Protein AF-A0A820FD70-F1 (afdb_monomer_lite)

Foldseek 3Di:
DPPPPVVVVVVVVVVVVVLVVLVPDDLVNLVVQLPDPAHDPVCPVVQVVVCCVPPVVDPDRGSVNVSVCSDPCNSVVD

InterPro domains:
  IPR026983 Dynein heavy chain [PTHR10676] (13-77)

Organism: NCBI:txid433720

pLDDT: mean 80.17, std 9.55, range [45.03, 89.94]

Radius of gyration: 15.13 Å; chains: 1; bounding box: 46×34×22 Å

Sequence (78 aa):
MTSTNATEETIHAALEAAKKGLEVLTKDSITELRSFARPPAVCLSVLDGIGILFEPSKAKFEWSDAKKLMNDQFLYRL

Secondary structure (DSSP, 8-state):
--SSHHHHHHHHHHHHHHHHHHHT--HHHHHHHHH-SS--HHHHHHHHHHHHHH-TT-S---HHHHHHHSSTTHHHH-

Structure (mmCIF, N/CA/C/O backbone):
data_AF-A0A820FD70-F1
#
_entry.id   AF-A0A820FD70-F1
#
loop_
_atom_site.group_PDB
_atom_site.id
_atom_site.type_symbol
_atom_site.label_atom_id
_atom_site.label_alt_id
_atom_site.label_comp_id
_atom_site.label_asym_id
_atom_site.label_entity_id
_atom_site.label_seq_id
_atom_site.pdbx_PDB_ins_code
_atom_site.Cartn_x
_atom_site.Cartn_y
_atom_site.Cartn_z
_atom_site.occupancy
_atom_site.B_iso_or_equiv
_atom_site.auth_seq_id
_atom_site.auth_comp_id
_atom_site.auth_asym_id
_atom_site.auth_atom_id
_atom_site.pdbx_PDB_model_num
ATOM 1 N N . MET A 1 1 ? -33.158 21.060 -3.736 1.00 46.41 1 MET A N 1
ATOM 2 C CA . MET A 1 1 ? -32.563 20.219 -2.672 1.00 46.41 1 MET A CA 1
ATOM 3 C C . MET A 1 1 ? -32.429 18.778 -3.174 1.00 46.41 1 MET A C 1
ATOM 5 O O . MET A 1 1 ? -33.087 17.892 -2.658 1.00 46.41 1 MET A O 1
ATOM 9 N N . THR A 1 2 ? -31.622 18.539 -4.213 1.00 45.03 2 THR A N 1
ATOM 10 C CA . THR A 1 2 ? -31.459 17.201 -4.834 1.00 45.03 2 THR A CA 1
ATOM 11 C C . THR A 1 2 ? -30.005 16.888 -5.211 1.00 45.03 2 THR A C 1
ATOM 13 O O . THR A 1 2 ? -29.750 15.925 -5.923 1.00 45.03 2 THR A O 1
ATOM 16 N N . SER A 1 3 ? -29.034 17.680 -4.744 1.00 55.25 3 SER A N 1
ATOM 17 C CA . SER A 1 3 ? -27.628 17.519 -5.144 1.00 55.25 3 SER A CA 1
ATOM 18 C C . SER A 1 3 ? -26.806 16.612 -4.222 1.00 55.25 3 SER A C 1
ATOM 20 O O . SER A 1 3 ? -25.676 16.307 -4.571 1.00 55.25 3 SER A O 1
ATOM 22 N N . THR A 1 4 ? -27.339 16.159 -3.083 1.00 56.62 4 THR A N 1
ATOM 23 C CA . THR A 1 4 ? -26.571 15.339 -2.125 1.00 56.62 4 THR A CA 1
ATOM 24 C C . THR A 1 4 ? -26.598 13.838 -2.472 1.00 56.62 4 THR A C 1
ATOM 26 O O . THR A 1 4 ? -25.547 13.203 -2.453 1.00 56.62 4 THR A O 1
ATOM 29 N N . ASN A 1 5 ? -27.735 13.284 -2.923 1.00 56.84 5 ASN A N 1
ATOM 30 C CA . ASN A 1 5 ? -27.902 11.826 -3.101 1.00 56.84 5 ASN A CA 1
ATOM 31 C C . ASN A 1 5 ? -27.066 11.196 -4.237 1.00 56.84 5 ASN A C 1
ATOM 33 O O . ASN A 1 5 ? -26.573 10.084 -4.080 1.00 56.84 5 ASN A O 1
ATOM 37 N N . ALA A 1 6 ? -26.875 11.876 -5.375 1.00 56.38 6 ALA A N 1
ATOM 38 C CA . ALA A 1 6 ? -26.155 11.288 -6.520 1.00 56.38 6 ALA A CA 1
ATOM 39 C C . ALA A 1 6 ? -24.645 11.110 -6.249 1.00 56.38 6 ALA A C 1
ATOM 41 O O . ALA A 1 6 ? -24.000 10.182 -6.741 1.00 56.38 6 ALA A O 1
ATOM 42 N N . THR A 1 7 ? -24.066 11.993 -5.436 1.00 61.75 7 THR A N 1
ATOM 43 C CA . THR A 1 7 ? -22.676 11.886 -4.975 1.00 61.75 7 THR A CA 1
ATOM 44 C C . THR A 1 7 ? -22.498 10.779 -3.939 1.00 61.75 7 THR A C 1
ATOM 46 O O . THR A 1 7 ? -21.476 10.106 -3.940 1.00 61.75 7 THR A O 1
ATOM 49 N N . GLU A 1 8 ? -23.489 10.534 -3.082 1.00 65.06 8 GLU A N 1
ATOM 50 C CA . GLU A 1 8 ? -23.410 9.480 -2.061 1.00 65.06 8 GLU A CA 1
ATOM 51 C C . GLU A 1 8 ? -23.462 8.073 -2.671 1.00 65.06 8 GLU A C 1
ATOM 53 O O . GLU A 1 8 ? -22.650 7.220 -2.312 1.00 65.06 8 GLU A O 1
ATOM 58 N N . GLU A 1 9 ? -24.343 7.837 -3.650 1.00 69.31 9 GLU A N 1
ATOM 59 C CA . GLU A 1 9 ? -24.422 6.549 -4.357 1.00 69.31 9 GLU A CA 1
ATOM 60 C C . GLU A 1 9 ? -23.137 6.237 -5.138 1.00 69.31 9 GLU A C 1
ATOM 62 O O . GLU A 1 9 ? -22.672 5.095 -5.154 1.00 69.31 9 GLU A O 1
ATOM 67 N N . THR A 1 10 ? -22.515 7.253 -5.742 1.00 77.88 10 THR A N 1
ATOM 68 C CA . THR A 1 10 ? -21.247 7.086 -6.472 1.00 77.88 10 THR A CA 1
ATOM 69 C C . THR A 1 10 ? -20.059 6.853 -5.537 1.00 77.88 10 THR A C 1
ATOM 71 O O . THR A 1 10 ? -19.213 6.011 -5.840 1.00 77.88 10 THR A O 1
ATOM 74 N N . ILE A 1 11 ? -20.018 7.512 -4.373 1.00 83.25 11 ILE A N 1
ATOM 75 C CA . ILE A 1 11 ? -19.015 7.249 -3.327 1.00 83.25 11 ILE A CA 1
ATOM 76 C C . ILE A 1 11 ? -19.167 5.824 -2.784 1.00 83.25 11 ILE A C 1
ATOM 78 O O . ILE A 1 11 ? -18.172 5.114 -2.637 1.00 83.25 11 ILE A O 1
ATOM 82 N N . HIS A 1 12 ? -20.400 5.381 -2.528 1.00 84.88 12 HIS A N 1
ATOM 83 C CA . HIS A 1 12 ? -20.664 4.028 -2.046 1.00 84.88 12 HIS A CA 1
ATOM 84 C C . HIS A 1 12 ? -20.234 2.971 -3.071 1.00 84.88 12 HIS A C 1
ATOM 86 O O . HIS A 1 12 ? -19.524 2.028 -2.726 1.00 84.88 12 HIS A O 1
ATOM 92 N N . ALA A 1 13 ? -20.574 3.162 -4.349 1.00 88.31 13 ALA A N 1
ATOM 93 C CA . ALA A 1 13 ? -20.149 2.261 -5.417 1.00 88.31 13 ALA A CA 1
ATOM 94 C C . ALA A 1 13 ? -18.617 2.202 -5.564 1.00 88.31 13 ALA A C 1
ATOM 96 O O . ALA A 1 13 ? -18.058 1.119 -5.748 1.00 88.31 13 ALA A O 1
ATOM 97 N N . ALA A 1 14 ? -17.928 3.342 -5.446 1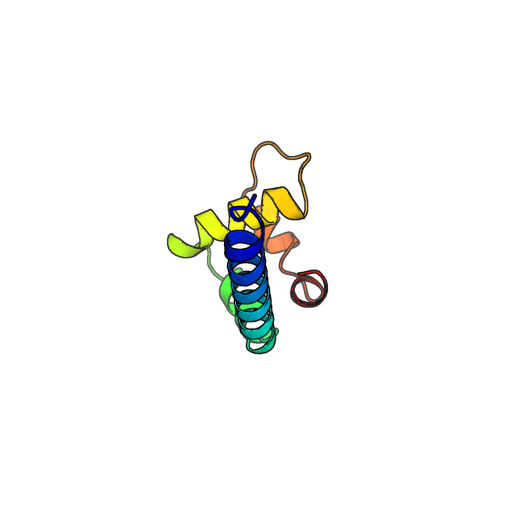.00 86.25 14 ALA A N 1
ATOM 98 C CA . ALA A 1 14 ? -16.468 3.398 -5.485 1.00 86.25 14 ALA A CA 1
ATOM 99 C C . ALA A 1 14 ? -15.825 2.664 -4.294 1.00 86.25 14 ALA A C 1
ATOM 101 O O . ALA A 1 14 ? -14.850 1.934 -4.476 1.00 86.25 14 ALA A O 1
ATOM 102 N N . LEU A 1 15 ? -16.394 2.809 -3.094 1.00 85.81 15 LEU A N 1
ATOM 103 C CA . LEU A 1 15 ? -15.942 2.112 -1.890 1.00 85.81 15 LEU A CA 1
ATOM 104 C C . LEU A 1 15 ? -16.094 0.590 -2.030 1.00 85.81 15 LEU A C 1
ATOM 106 O O . LEU A 1 15 ? -15.166 -0.158 -1.732 1.00 85.81 15 LEU A O 1
ATOM 110 N N . GLU A 1 16 ? -17.238 0.123 -2.527 1.00 89.94 16 GLU A N 1
ATOM 111 C CA . GLU A 1 16 ? -17.483 -1.307 -2.738 1.00 89.94 16 GLU A CA 1
ATOM 112 C C . GLU A 1 16 ? -16.585 -1.895 -3.837 1.00 89.94 16 GLU A C 1
ATOM 114 O O . GLU A 1 16 ? -16.084 -3.012 -3.702 1.00 89.94 16 GLU A O 1
ATO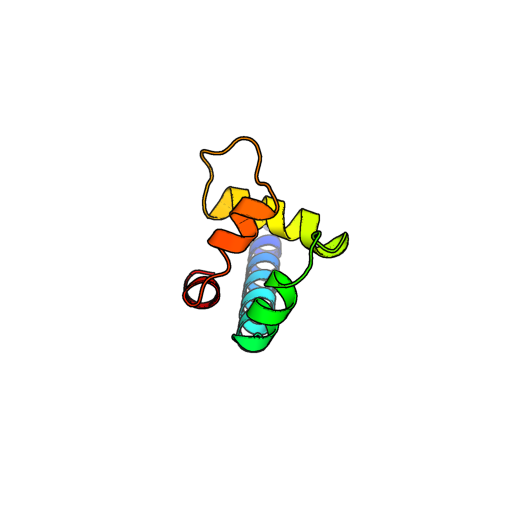M 119 N N . ALA A 1 17 ? -16.311 -1.139 -4.904 1.00 88.50 17 ALA A N 1
ATOM 120 C CA . ALA A 1 17 ? -15.346 -1.545 -5.923 1.00 88.50 17 ALA A CA 1
ATOM 121 C C . ALA A 1 17 ? -13.922 -1.668 -5.351 1.00 88.50 17 ALA A C 1
ATOM 123 O O . ALA A 1 17 ? -13.222 -2.633 -5.661 1.00 88.50 17 ALA A O 1
ATOM 124 N N . ALA A 1 18 ? -13.511 -0.737 -4.483 1.00 86.56 18 ALA A N 1
ATOM 125 C CA . ALA A 1 18 ? -12.221 -0.804 -3.803 1.00 86.56 18 ALA A CA 1
ATOM 126 C C . ALA A 1 18 ? -12.125 -2.036 -2.889 1.00 86.56 18 ALA A C 1
ATOM 128 O O . ALA A 1 18 ? -11.152 -2.780 -2.989 1.00 86.56 18 ALA A O 1
ATOM 129 N N . LYS A 1 19 ? -13.155 -2.315 -2.075 1.00 87.25 19 LYS A N 1
ATOM 130 C CA . LYS A 1 19 ? -13.211 -3.516 -1.218 1.00 87.25 19 LYS A CA 1
ATOM 131 C C . LYS A 1 19 ? -13.096 -4.810 -2.018 1.00 87.25 19 LYS A C 1
ATOM 133 O O . LYS A 1 19 ? -12.275 -5.656 -1.686 1.00 87.25 19 LYS A O 1
ATOM 138 N N . LYS A 1 20 ? -13.842 -4.936 -3.119 1.00 88.69 20 LYS A N 1
ATOM 139 C CA . LYS A 1 20 ? -13.728 -6.095 -4.023 1.00 88.69 20 LYS A CA 1
ATOM 140 C C . LYS A 1 20 ? -12.328 -6.231 -4.619 1.00 88.69 20 LYS A C 1
ATOM 142 O O . LYS A 1 20 ? -11.830 -7.339 -4.786 1.00 88.69 20 LYS A O 1
ATOM 147 N N . GLY A 1 21 ? -11.681 -5.107 -4.924 1.00 85.81 21 GLY A N 1
ATOM 148 C CA . GLY A 1 21 ? -10.282 -5.085 -5.342 1.00 85.81 21 GLY A CA 1
ATOM 149 C C . GLY A 1 21 ? -9.323 -5.594 -4.261 1.00 85.81 21 GLY A C 1
ATOM 150 O O . GLY A 1 21 ? -8.331 -6.231 -4.594 1.00 85.81 21 GLY A O 1
ATOM 151 N N . LEU A 1 22 ? -9.621 -5.365 -2.979 1.00 85.25 22 LEU A N 1
ATOM 152 C CA . LEU A 1 22 ? -8.828 -5.887 -1.860 1.00 85.25 22 LEU A CA 1
ATOM 153 C C . LEU A 1 22 ? -9.046 -7.390 -1.638 1.00 85.25 22 LEU A C 1
ATOM 155 O O . LEU A 1 22 ? -8.089 -8.091 -1.325 1.00 85.25 22 LEU A O 1
ATOM 159 N N . GLU A 1 23 ? -10.262 -7.901 -1.850 1.00 86.69 23 GLU A N 1
ATOM 160 C CA . GLU A 1 23 ? -10.593 -9.329 -1.687 1.00 86.69 23 GLU A CA 1
ATOM 161 C C . GLU A 1 23 ? -9.793 -10.253 -2.618 1.00 86.69 23 GLU A C 1
ATOM 163 O O . GLU A 1 23 ? -9.532 -11.406 -2.274 1.00 86.69 23 GLU A O 1
ATOM 168 N N . VAL A 1 24 ? -9.390 -9.759 -3.793 1.00 88.25 24 VAL A N 1
ATOM 169 C CA . VAL A 1 24 ? -8.602 -10.535 -4.766 1.00 88.25 24 VAL A CA 1
ATOM 170 C C . VAL A 1 24 ? -7.093 -10.486 -4.507 1.00 88.25 24 VAL A C 1
ATOM 172 O O . VAL A 1 24 ? -6.342 -11.219 -5.153 1.00 88.25 24 VAL A O 1
ATOM 175 N N . LEU A 1 25 ? -6.626 -9.635 -3.587 1.00 84.88 25 LEU A N 1
ATOM 176 C CA . LEU A 1 25 ? -5.207 -9.528 -3.257 1.00 84.88 25 LEU A CA 1
ATOM 177 C C . LEU A 1 25 ? -4.796 -10.628 -2.283 1.00 84.88 25 LEU A C 1
ATOM 179 O O . LEU A 1 25 ? -5.391 -10.817 -1.224 1.00 84.88 25 LEU A O 1
ATOM 183 N N . THR A 1 26 ? -3.713 -11.324 -2.615 1.00 85.88 26 THR A N 1
ATOM 184 C CA . THR A 1 26 ? -3.119 -12.334 -1.740 1.00 85.88 26 THR A CA 1
ATOM 185 C C . THR A 1 26 ? -1.863 -11.796 -1.059 1.00 85.88 26 THR A C 1
ATOM 187 O O . THR A 1 26 ? -1.262 -10.798 -1.474 1.00 85.88 26 THR A O 1
ATOM 190 N N . LYS A 1 27 ? -1.418 -12.493 -0.008 1.00 83.56 27 LYS A N 1
ATOM 191 C CA . LYS A 1 27 ? -0.130 -12.210 0.644 1.00 83.56 27 LYS A CA 1
ATOM 192 C C . LYS A 1 27 ? 1.048 -12.287 -0.333 1.00 83.56 27 LYS A C 1
ATOM 194 O O . LYS A 1 27 ? 2.005 -11.522 -0.196 1.00 83.56 27 LYS A O 1
ATOM 199 N N . ASP A 1 28 ? 0.960 -13.165 -1.330 1.00 86.56 28 ASP A N 1
ATOM 200 C CA . ASP A 1 28 ? 1.998 -13.334 -2.346 1.00 86.56 28 ASP A CA 1
ATOM 201 C C . ASP A 1 28 ? 2.101 -12.091 -3.231 1.00 86.56 28 ASP A C 1
ATOM 203 O O . ASP A 1 28 ? 3.205 -11.604 -3.453 1.00 86.56 28 ASP A O 1
ATOM 207 N N . SER A 1 29 ? 0.970 -11.494 -3.628 1.00 85.81 29 SER A N 1
ATOM 208 C CA . SER A 1 29 ? 0.952 -10.241 -4.400 1.00 85.81 29 SER A CA 1
ATOM 209 C C . SER A 1 29 ? 1.623 -9.082 -3.653 1.00 85.81 29 SER A C 1
ATOM 211 O O . SER A 1 29 ? 2.349 -8.285 -4.247 1.00 85.81 29 SER A O 1
ATOM 213 N N . ILE A 1 30 ? 1.427 -8.991 -2.333 1.00 85.56 30 ILE A N 1
ATOM 214 C CA . ILE A 1 30 ? 2.077 -7.967 -1.498 1.00 85.56 30 ILE A CA 1
ATOM 215 C C . ILE A 1 30 ? 3.571 -8.251 -1.333 1.00 85.56 30 ILE A C 1
ATOM 217 O O . ILE A 1 30 ? 4.391 -7.333 -1.399 1.00 85.56 30 ILE A O 1
ATOM 221 N N . THR A 1 31 ? 3.939 -9.520 -1.156 1.00 87.56 31 THR A N 1
ATOM 222 C CA . THR A 1 31 ? 5.342 -9.945 -1.071 1.00 87.56 31 THR A CA 1
ATOM 223 C C . THR A 1 31 ?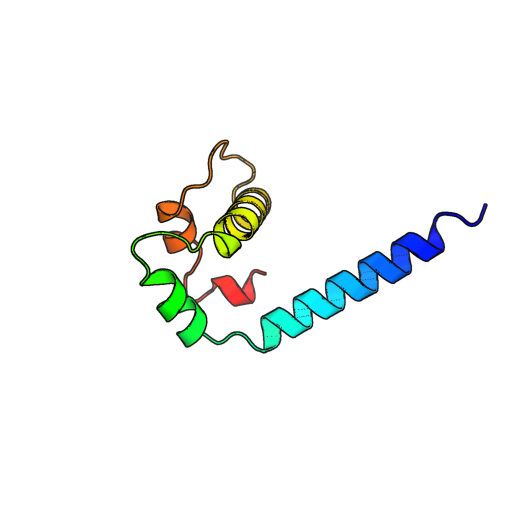 6.092 -9.641 -2.364 1.00 87.56 31 THR A C 1
ATOM 225 O O . THR A 1 31 ? 7.193 -9.083 -2.324 1.00 87.56 31 THR A O 1
ATOM 228 N N . GLU A 1 32 ? 5.473 -9.939 -3.507 1.00 86.69 32 GLU A N 1
ATOM 229 C CA . GLU A 1 32 ? 5.999 -9.625 -4.829 1.00 86.69 32 GLU A CA 1
ATOM 230 C C . GLU A 1 32 ? 6.208 -8.116 -4.967 1.00 86.69 32 GLU A C 1
ATOM 232 O O . GLU A 1 32 ? 7.332 -7.681 -5.213 1.00 86.69 32 GLU A O 1
ATOM 237 N N . LEU A 1 33 ? 5.180 -7.305 -4.696 1.00 85.88 33 LEU A N 1
ATOM 238 C CA . LEU A 1 33 ? 5.256 -5.845 -4.779 1.00 85.88 33 LEU A CA 1
ATOM 239 C C . LEU A 1 33 ? 6.354 -5.259 -3.869 1.00 85.88 33 LEU A C 1
ATOM 241 O O . LEU A 1 33 ? 7.083 -4.345 -4.260 1.00 85.88 33 LEU A O 1
ATOM 245 N N . ARG A 1 34 ? 6.538 -5.813 -2.668 1.00 84.81 34 ARG A N 1
ATOM 246 C CA . ARG A 1 34 ? 7.576 -5.390 -1.713 1.00 84.81 34 ARG A CA 1
ATOM 247 C C . ARG A 1 34 ? 8.996 -5.711 -2.192 1.00 84.81 34 ARG A C 1
ATOM 249 O O . ARG A 1 34 ? 9.944 -5.009 -1.812 1.00 84.81 34 ARG A O 1
ATOM 256 N N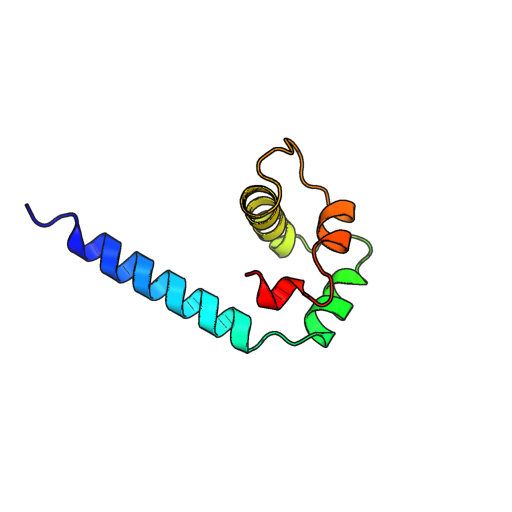 . SER A 1 35 ? 9.164 -6.738 -3.025 1.00 87.81 35 SER A N 1
ATOM 257 C CA . SER A 1 35 ? 10.468 -7.149 -3.561 1.00 87.81 35 SER A CA 1
ATOM 258 C C . SER A 1 35 ? 11.071 -6.122 -4.532 1.00 87.81 35 SER A C 1
ATOM 260 O O . SER A 1 35 ? 12.293 -6.038 -4.664 1.00 87.81 35 SER A O 1
ATOM 262 N N . PHE A 1 36 ? 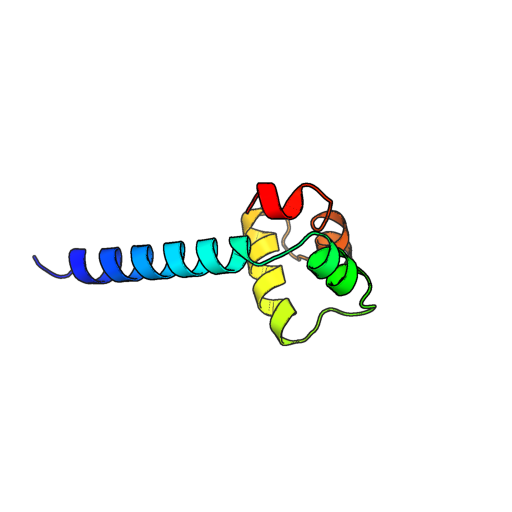10.248 -5.256 -5.135 1.00 87.81 36 PHE A N 1
ATOM 263 C CA . PHE A 1 36 ? 10.709 -4.262 -6.102 1.00 87.81 36 PHE A CA 1
ATOM 264 C C . PHE A 1 36 ? 11.663 -3.244 -5.468 1.00 87.81 36 PHE A C 1
ATOM 266 O O . PHE A 1 36 ? 11.378 -2.626 -4.436 1.00 87.81 36 PHE A O 1
ATOM 273 N N . ALA A 1 37 ? 12.807 -3.006 -6.113 1.00 84.12 37 ALA A N 1
ATOM 274 C CA . ALA A 1 37 ? 13.796 -2.032 -5.644 1.00 84.12 37 ALA A CA 1
ATOM 275 C C . ALA A 1 37 ? 13.248 -0.592 -5.625 1.00 84.12 37 ALA A C 1
ATOM 277 O O . ALA A 1 37 ? 13.637 0.209 -4.777 1.00 84.12 37 ALA A O 1
ATOM 278 N N . ARG A 1 38 ? 12.318 -0.275 -6.533 1.00 82.88 38 ARG A N 1
ATOM 279 C CA . ARG A 1 38 ? 11.653 1.028 -6.658 1.00 82.88 38 ARG A CA 1
ATOM 280 C C . ARG A 1 38 ? 10.151 0.820 -6.856 1.00 82.88 38 ARG A C 1
ATOM 282 O O . ARG A 1 38 ? 9.782 -0.188 -7.457 1.00 82.88 38 ARG A O 1
ATOM 289 N N . PRO A 1 39 ? 9.301 1.746 -6.393 1.00 84.19 39 PRO A N 1
ATOM 290 C CA . PRO A 1 39 ? 7.868 1.634 -6.611 1.00 84.19 39 PRO A CA 1
ATOM 291 C C . PRO A 1 39 ? 7.559 1.801 -8.109 1.00 84.19 39 PRO A C 1
ATOM 293 O O . PRO A 1 39 ? 8.116 2.701 -8.749 1.00 84.19 39 PRO A O 1
ATOM 296 N N . PRO A 1 40 ? 6.684 0.965 -8.691 1.00 85.69 40 PRO A N 1
ATOM 297 C CA . PRO A 1 40 ? 6.142 1.213 -10.023 1.00 85.69 40 PRO A CA 1
ATOM 298 C C . PRO A 1 40 ? 5.456 2.585 -10.084 1.00 85.69 40 PRO A C 1
ATOM 300 O O . PRO A 1 40 ? 4.844 3.014 -9.106 1.00 85.69 40 PRO A O 1
ATOM 303 N N . ALA A 1 41 ? 5.519 3.271 -11.230 1.00 82.06 41 ALA A N 1
ATOM 304 C CA . ALA A 1 41 ? 5.001 4.639 -11.365 1.00 82.06 41 ALA A CA 1
ATOM 305 C C . ALA A 1 41 ? 3.515 4.766 -10.977 1.00 82.06 41 ALA A C 1
ATOM 307 O O . ALA A 1 41 ? 3.119 5.733 -10.336 1.00 82.06 41 ALA A O 1
ATOM 308 N N . VAL A 1 42 ? 2.713 3.752 -11.303 1.00 78.25 42 VAL A N 1
ATOM 309 C CA . VAL A 1 42 ? 1.287 3.674 -10.948 1.00 78.25 42 VAL A CA 1
ATOM 310 C C . VAL A 1 42 ? 1.042 3.417 -9.459 1.00 78.25 42 VAL A C 1
ATOM 312 O O . VAL A 1 42 ? -0.013 3.767 -8.944 1.00 78.25 42 VAL A O 1
ATOM 315 N N . CYS A 1 43 ? 2.010 2.830 -8.750 1.00 81.31 43 CYS A N 1
ATOM 316 C CA . CYS A 1 43 ? 1.910 2.588 -7.314 1.00 81.31 43 CYS A CA 1
ATOM 317 C C . CYS A 1 43 ? 2.285 3.828 -6.498 1.00 81.31 43 CYS A C 1
ATOM 319 O O . CYS A 1 43 ? 1.863 3.919 -5.356 1.00 81.31 43 CYS A O 1
ATOM 321 N N . LEU A 1 44 ? 3.041 4.786 -7.048 1.00 81.69 44 LEU A N 1
ATOM 322 C CA . LEU A 1 44 ? 3.467 5.990 -6.320 1.00 81.69 44 LEU A CA 1
ATOM 323 C C . LEU A 1 44 ? 2.286 6.808 -5.782 1.00 81.69 44 LEU A C 1
ATOM 325 O O . LEU A 1 44 ? 2.261 7.132 -4.601 1.00 81.69 44 LEU A O 1
ATOM 329 N N . SER A 1 45 ? 1.279 7.072 -6.614 1.00 81.44 45 SER A N 1
ATOM 330 C CA . SER A 1 45 ? 0.085 7.814 -6.187 1.00 81.44 45 SER A CA 1
ATOM 331 C C . SER A 1 45 ? -0.736 7.053 -5.141 1.00 81.44 45 SER A C 1
ATOM 333 O O . SER A 1 45 ? -1.292 7.654 -4.224 1.00 81.44 45 SER A O 1
ATOM 335 N N . VAL A 1 46 ? -0.787 5.722 -5.244 1.00 83.00 46 VAL A N 1
ATOM 336 C CA . VAL A 1 46 ? -1.452 4.857 -4.257 1.00 83.00 46 VAL A CA 1
ATOM 337 C C . VAL A 1 46 ? -0.687 4.866 -2.931 1.00 83.00 46 VAL A C 1
ATOM 339 O O . VAL A 1 46 ? -1.298 4.912 -1.867 1.00 83.00 46 VAL A O 1
ATOM 342 N N . LEU A 1 47 ? 0.647 4.877 -2.983 1.00 77.69 47 LEU A N 1
ATOM 343 C CA . LEU A 1 47 ? 1.509 4.978 -1.809 1.00 77.69 47 LEU A CA 1
ATOM 344 C C . LEU A 1 47 ? 1.333 6.298 -1.070 1.00 77.69 47 LEU A C 1
ATOM 346 O O . LEU A 1 47 ? 1.258 6.272 0.153 1.00 77.69 47 LEU A O 1
ATOM 350 N N . ASP A 1 48 ? 1.212 7.416 -1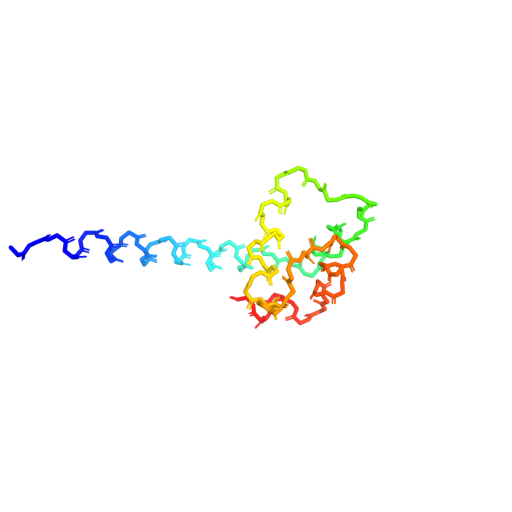.782 1.00 79.31 48 ASP A N 1
ATOM 351 C CA . ASP A 1 48 ? 0.922 8.709 -1.157 1.00 79.31 48 ASP A CA 1
ATOM 352 C C . ASP A 1 48 ? -0.424 8.674 -0.417 1.00 79.31 48 ASP A C 1
ATOM 354 O O . ASP A 1 48 ? -0.516 9.101 0.734 1.00 79.31 48 ASP A O 1
ATOM 358 N N . GLY A 1 49 ? -1.455 8.079 -1.030 1.00 82.50 49 GLY A N 1
ATOM 359 C CA . GLY A 1 49 ? -2.762 7.891 -0.392 1.00 82.50 49 GLY A CA 1
ATOM 360 C C . GLY A 1 49 ? -2.702 7.011 0.861 1.00 82.50 49 GLY A C 1
ATOM 361 O O . GLY A 1 49 ? -3.260 7.362 1.900 1.00 82.50 49 GLY A O 1
ATOM 362 N N . ILE A 1 50 ? -1.973 5.895 0.794 1.00 81.56 50 ILE A N 1
ATOM 363 C CA . ILE A 1 50 ? -1.728 5.006 1.939 1.00 81.56 50 ILE A CA 1
ATOM 364 C C . ILE A 1 50 ? -0.947 5.741 3.039 1.00 81.56 50 ILE A C 1
ATOM 366 O O . ILE A 1 50 ? -1.265 5.596 4.218 1.00 81.56 50 ILE A O 1
ATOM 370 N N . GLY A 1 51 ? 0.051 6.546 2.672 1.00 81.50 51 GLY A N 1
ATOM 371 C CA . GLY A 1 51 ? 0.831 7.349 3.608 1.00 81.50 51 GLY A CA 1
ATOM 372 C C . GLY A 1 51 ? -0.043 8.323 4.390 1.00 81.50 51 GLY A C 1
ATOM 373 O O . GLY A 1 51 ? 0.048 8.376 5.613 1.00 81.50 51 GLY A O 1
ATOM 374 N N . ILE A 1 52 ? -0.958 9.011 3.705 1.00 83.88 52 ILE A N 1
ATOM 375 C CA . ILE A 1 52 ? -1.940 9.898 4.341 1.00 83.88 52 ILE A CA 1
ATOM 376 C C . ILE A 1 52 ? -2.883 9.109 5.262 1.00 83.88 52 ILE A C 1
ATOM 378 O O . ILE A 1 52 ? -3.205 9.579 6.352 1.00 83.88 52 ILE A O 1
ATOM 382 N N . LEU A 1 53 ? -3.315 7.912 4.850 1.00 84.75 53 LEU A N 1
ATOM 383 C CA . LEU A 1 53 ? -4.272 7.104 5.608 1.00 84.75 53 LEU A CA 1
ATOM 384 C C . LEU A 1 53 ? -3.673 6.508 6.894 1.00 84.75 53 LEU A C 1
ATOM 386 O O . LEU A 1 53 ? -4.327 6.510 7.936 1.00 84.75 53 LEU A O 1
ATOM 390 N N . PHE A 1 54 ? -2.445 5.990 6.832 1.00 82.88 54 PHE A N 1
ATOM 391 C CA . PHE A 1 54 ? -1.826 5.254 7.941 1.00 82.88 54 PHE A CA 1
ATOM 392 C C . PHE A 1 54 ? -0.825 6.069 8.762 1.00 82.88 54 PHE A C 1
ATOM 394 O O . PHE A 1 54 ? -0.650 5.794 9.949 1.00 82.88 54 PHE A O 1
ATOM 401 N N . GLU A 1 55 ? -0.166 7.056 8.158 1.00 83.31 55 GLU A N 1
ATOM 402 C CA . GLU A 1 55 ? 0.825 7.918 8.808 1.00 83.31 55 GLU A CA 1
ATOM 403 C C . GLU A 1 55 ? 0.556 9.403 8.484 1.00 83.31 55 GLU A C 1
ATOM 405 O O . GLU A 1 55 ? 1.436 10.086 7.953 1.00 83.31 55 GLU A O 1
ATOM 410 N N . PRO A 1 56 ? -0.622 9.955 8.850 1.00 77.88 56 PRO A N 1
ATOM 411 C CA . PRO A 1 56 ? -1.010 11.333 8.509 1.00 77.88 56 PRO A CA 1
ATOM 412 C C . PRO A 1 56 ? -0.039 12.397 9.049 1.00 77.88 56 PRO A C 1
ATOM 414 O O . PRO A 1 56 ? -0.007 13.527 8.569 1.00 77.88 56 PRO A O 1
ATOM 417 N N . SER A 1 57 ? 0.764 12.042 10.053 1.00 76.62 57 SER A N 1
ATOM 418 C CA . SER A 1 57 ? 1.758 12.910 10.687 1.00 76.62 57 SER A CA 1
ATOM 419 C C . SER A 1 57 ? 3.061 13.048 9.889 1.00 76.62 57 SER A C 1
ATOM 421 O O . SER A 1 57 ? 3.886 13.901 10.224 1.00 76.62 57 SER A O 1
ATOM 423 N N . LYS A 1 58 ? 3.300 12.211 8.869 1.00 73.25 58 LYS A N 1
ATOM 424 C CA . LYS A 1 58 ? 4.504 12.297 8.033 1.00 73.25 58 LYS A CA 1
ATOM 425 C C . LYS A 1 58 ? 4.257 13.170 6.812 1.00 73.25 58 LYS A C 1
ATOM 427 O O . LYS A 1 58 ? 3.435 12.863 5.962 1.00 73.25 58 LYS A O 1
ATOM 432 N N . ALA A 1 59 ? 5.080 14.207 6.672 1.00 69.38 59 ALA A N 1
ATOM 433 C CA . ALA A 1 59 ? 5.046 15.106 5.520 1.00 69.38 59 ALA A CA 1
ATOM 434 C C . ALA A 1 59 ? 5.503 14.450 4.202 1.00 69.38 59 ALA A C 1
ATOM 436 O O . ALA A 1 59 ? 5.182 14.948 3.127 1.00 69.38 59 ALA A O 1
ATOM 437 N N . LYS A 1 60 ? 6.277 13.359 4.268 1.00 72.00 60 LYS A N 1
ATOM 438 C CA . LYS A 1 60 ? 6.771 12.632 3.095 1.00 72.00 60 LYS A CA 1
ATOM 439 C C . LYS A 1 60 ? 6.709 11.135 3.361 1.00 72.00 60 LYS A C 1
ATOM 441 O O . LYS A 1 60 ? 7.328 10.655 4.310 1.00 72.00 60 LYS A O 1
ATOM 446 N N . PHE A 1 61 ? 5.982 10.416 2.515 1.00 79.19 61 PHE A N 1
ATOM 447 C CA . PHE A 1 61 ? 5.894 8.966 2.569 1.00 79.19 61 PHE A CA 1
ATOM 448 C C . PHE A 1 61 ? 6.828 8.369 1.517 1.00 79.19 61 PHE A C 1
ATOM 450 O O . PHE A 1 61 ? 6.672 8.596 0.321 1.00 79.19 61 PHE A O 1
ATOM 457 N N . GLU A 1 62 ? 7.861 7.658 1.962 1.00 84.81 62 GLU A N 1
ATOM 458 C CA . GLU A 1 62 ? 8.846 7.059 1.062 1.00 84.81 62 GLU A CA 1
ATOM 459 C C . GLU A 1 62 ? 8.583 5.565 0.853 1.00 84.81 62 GLU A C 1
ATOM 461 O O . GLU A 1 62 ? 7.987 4.881 1.684 1.00 84.81 62 GLU A O 1
ATOM 466 N N . TRP A 1 63 ? 9.095 5.016 -0.252 1.00 85.31 63 TRP A N 1
ATOM 467 C CA . TRP A 1 63 ? 8.942 3.593 -0.573 1.00 85.31 63 TRP A CA 1
ATOM 468 C C . TRP A 1 63 ? 9.486 2.663 0.522 1.00 85.31 63 TRP A C 1
ATOM 470 O O . TRP A 1 63 ? 8.944 1.589 0.767 1.00 85.31 63 TRP A O 1
ATOM 480 N N . SER A 1 64 ? 10.545 3.072 1.220 1.00 85.00 64 SER A N 1
ATOM 481 C CA . SER A 1 64 ? 11.101 2.333 2.357 1.00 85.00 64 SER A CA 1
ATOM 482 C C . SER A 1 64 ? 10.114 2.212 3.525 1.00 85.00 64 SER A C 1
ATOM 484 O O . SER A 1 64 ? 10.106 1.185 4.202 1.00 85.00 64 SER A O 1
ATOM 486 N N . ASP A 1 65 ? 9.267 3.218 3.743 1.00 85.50 65 ASP A N 1
ATOM 487 C CA . ASP A 1 65 ? 8.225 3.211 4.769 1.00 85.50 65 ASP A CA 1
ATOM 488 C C . ASP A 1 65 ? 7.004 2.414 4.314 1.00 85.50 65 ASP A C 1
ATOM 490 O O . ASP A 1 65 ? 6.512 1.566 5.058 1.00 85.50 65 ASP A O 1
ATOM 494 N N . ALA A 1 66 ? 6.618 2.553 3.045 1.00 83.81 66 ALA A N 1
ATOM 495 C CA . ALA A 1 66 ? 5.617 1.695 2.422 1.00 83.81 66 ALA A CA 1
ATOM 496 C C . ALA A 1 66 ? 5.937 0.204 2.580 1.00 83.81 66 ALA A C 1
ATOM 498 O O . ALA A 1 66 ? 5.077 -0.585 2.961 1.00 83.81 66 ALA A O 1
ATOM 499 N N . LYS A 1 67 ? 7.200 -0.191 2.370 1.00 85.25 67 LYS A N 1
ATOM 500 C CA . LYS A 1 67 ? 7.647 -1.579 2.555 1.00 85.25 67 LYS A CA 1
ATOM 501 C C . LYS A 1 67 ? 7.563 -2.077 3.997 1.00 85.25 67 LYS A C 1
ATOM 503 O O . LYS A 1 67 ? 7.543 -3.292 4.198 1.00 85.25 67 LYS A O 1
ATOM 508 N N . LYS A 1 68 ? 7.596 -1.191 4.996 1.00 85.81 68 LYS A N 1
ATOM 509 C CA . LYS A 1 68 ? 7.392 -1.560 6.410 1.00 85.81 68 LYS A CA 1
ATOM 510 C C . LYS A 1 68 ? 5.904 -1.717 6.714 1.00 85.81 68 LYS A C 1
ATOM 512 O O . LYS A 1 68 ? 5.525 -2.585 7.499 1.00 85.81 68 LYS A O 1
ATOM 517 N N . LEU A 1 69 ? 5.083 -0.889 6.070 1.00 84.38 69 LEU A N 1
ATOM 518 C CA . LEU A 1 69 ? 3.634 -0.910 6.192 1.00 84.38 69 LEU A CA 1
ATOM 519 C C . LEU A 1 69 ? 3.013 -2.142 5.513 1.00 84.38 69 LEU A C 1
ATOM 521 O O . LEU A 1 69 ? 2.113 -2.748 6.085 1.00 84.38 69 LEU A O 1
ATOM 525 N N . MET A 1 70 ? 3.545 -2.548 4.352 1.00 84.38 70 MET A N 1
ATOM 526 C CA . MET A 1 70 ? 3.200 -3.765 3.595 1.00 84.38 70 MET A CA 1
ATOM 527 C C . MET A 1 70 ? 3.704 -5.044 4.293 1.00 84.38 70 MET A C 1
ATOM 529 O O . MET A 1 70 ? 4.520 -5.798 3.760 1.00 84.38 70 MET A O 1
ATOM 533 N N . ASN A 1 71 ? 3.260 -5.255 5.529 1.00 82.06 71 ASN A N 1
ATOM 534 C CA . ASN A 1 71 ? 3.475 -6.473 6.304 1.00 82.06 71 ASN A CA 1
ATOM 535 C C . ASN A 1 71 ? 2.253 -7.407 6.207 1.00 82.06 71 ASN A C 1
ATOM 537 O O . ASN A 1 71 ? 1.251 -7.077 5.579 1.00 82.06 71 ASN A O 1
ATOM 541 N N . ASP A 1 72 ? 2.314 -8.565 6.862 1.00 75.31 72 ASP A N 1
ATOM 542 C CA . ASP A 1 72 ? 1.245 -9.575 6.855 1.00 75.31 72 ASP A CA 1
ATOM 543 C C . ASP A 1 72 ? -0.133 -9.069 7.311 1.00 75.31 72 ASP A C 1
ATOM 545 O O . ASP A 1 72 ? -1.147 -9.694 7.005 1.00 75.31 72 ASP A O 1
ATOM 549 N N . GLN A 1 73 ? -0.178 -7.959 8.052 1.00 78.81 73 GLN A N 1
ATOM 550 C CA . GLN A 1 73 ? -1.406 -7.335 8.540 1.00 78.81 73 GLN A CA 1
ATOM 551 C C . GLN A 1 73 ? -1.914 -6.216 7.623 1.00 78.81 73 GLN A C 1
ATOM 553 O O . GLN A 1 73 ? -2.987 -5.679 7.869 1.00 78.81 73 GLN A O 1
ATOM 558 N N . PHE A 1 74 ? -1.176 -5.855 6.571 1.00 83.12 74 PHE A N 1
ATOM 559 C CA . PHE A 1 74 ? -1.488 -4.710 5.715 1.00 83.12 74 PHE A CA 1
ATOM 560 C C . PHE A 1 74 ? -2.875 -4.808 5.073 1.00 83.12 74 PHE A C 1
ATOM 562 O O . PHE A 1 74 ? -3.674 -3.887 5.210 1.00 83.12 74 PHE A O 1
ATOM 569 N N . LEU A 1 75 ? -3.188 -5.950 4.453 1.00 82.19 75 LEU A N 1
ATOM 570 C CA . LEU A 1 75 ? -4.483 -6.178 3.802 1.00 82.19 75 LEU A CA 1
ATOM 571 C C . LEU A 1 75 ? -5.656 -6.215 4.790 1.00 82.19 75 LEU A C 1
ATOM 573 O O . LEU A 1 75 ? -6.757 -5.836 4.427 1.00 82.19 75 LEU A O 1
ATOM 577 N N . TYR A 1 76 ? -5.427 -6.629 6.039 1.00 81.56 76 TYR A N 1
ATOM 578 C CA . TYR A 1 76 ? -6.469 -6.654 7.074 1.00 81.56 76 TYR A CA 1
ATOM 579 C C . TYR A 1 76 ? -6.762 -5.272 7.672 1.00 81.56 76 TYR A C 1
ATOM 581 O O . TYR A 1 76 ? -7.709 -5.127 8.442 1.00 81.56 76 TYR A O 1
ATOM 589 N N . ARG A 1 77 ? -5.917 -4.277 7.383 1.00 80.25 77 ARG A N 1
ATOM 590 C CA . ARG A 1 77 ? -6.029 -2.914 7.913 1.00 80.25 77 ARG A CA 1
ATOM 591 C C . ARG A 1 77 ? -6.542 -1.897 6.888 1.00 80.25 77 ARG A C 1
ATOM 593 O O . ARG A 1 77 ? -6.757 -0.752 7.284 1.00 80.25 77 ARG A O 1
ATOM 600 N N . LEU A 1 78 ? -6.660 -2.291 5.619 1.00 76.62 78 LEU A N 1
ATOM 601 C CA . LEU A 1 78 ? -7.244 -1.511 4.521 1.00 76.62 78 LEU A CA 1
ATOM 602 C C . LEU A 1 78 ? -8.764 -1.700 4.479 1.00 76.62 78 LEU A C 1
ATOM 604 O O . LEU A 1 78 ? -9.448 -0.701 4.170 1.00 76.62 78 LEU A O 1
#